Protein AF-A0A7Y5QA09-F1 (afdb_monomer_lite)

Foldseek 3Di:
DLLVQLVVCVVVPHDLQGSNVVSVVVCVVVVVVVVVVCVVVCVVDPHPDPVVVVVVVVVCVVVVVVVSVVSSVCSVVVVSVVVVVVCVVVVVVVVVVCVVCVDD

Sequence (104 aa):
RSGSTIAAGLSRGLDRDAAPRFSFLMLIPAVTAAALMEVPKLTASEVVGAPAMALGFVTALVTGYLAVGATLRVVRRDRLRWFAVYCWLLGAVSLVLMLLLPDA

Secondary structure (DSSP, 8-state):
-HHHHHHHHHHTT--TTHHHHHHHHTHHHHHHHHHHHHGGGGGTS----HHHHHHHHHHHHHHHHHHHHHHHHHHHTT-HHHHHHHHHHHHHHHHHHHHH-TT-

Structure (mmCIF, N/CA/C/O backbone):
data_AF-A0A7Y5QA09-F1
#
_entry.id   AF-A0A7Y5QA09-F1
#
loop_
_atom_site.group_PDB
_atom_site.id
_atom_site.type_symbol
_atom_site.label_atom_id
_atom_site.label_alt_id
_atom_site.label_comp_id
_atom_site.label_asym_id
_atom_site.label_entity_id
_atom_site.label_seq_id
_atom_site.pdbx_PDB_ins_code
_atom_site.Cartn_x
_atom_site.Cartn_y
_atom_site.Cartn_z
_atom_site.occupancy
_atom_site.B_iso_or_equiv
_atom_site.auth_seq_id
_atom_site.auth_comp_id
_atom_site.auth_asym_id
_atom_site.auth_atom_id
_atom_site.pdbx_PDB_model_num
ATOM 1 N N . ARG A 1 1 ? -4.130 -7.878 1.203 1.00 85.44 1 ARG A N 1
ATOM 2 C CA . ARG A 1 1 ? -3.096 -7.854 2.271 1.00 85.44 1 ARG A CA 1
ATOM 3 C C . ARG A 1 1 ? -3.384 -6.806 3.349 1.00 85.44 1 ARG A C 1
ATOM 5 O O . ARG A 1 1 ? -3.741 -7.201 4.442 1.00 85.44 1 ARG A O 1
ATOM 12 N N . SER A 1 2 ? -3.275 -5.498 3.068 1.00 88.31 2 SER A N 1
ATOM 13 C CA . SER A 1 2 ? -3.436 -4.442 4.093 1.00 88.31 2 SER A CA 1
ATOM 14 C C . SER A 1 2 ? -4.787 -4.487 4.816 1.00 88.31 2 SER A C 1
ATOM 16 O O . SER A 1 2 ? -4.836 -4.347 6.030 1.00 88.31 2 SER A O 1
ATOM 18 N N . GLY A 1 3 ? -5.881 -4.732 4.089 1.00 91.25 3 GLY A N 1
ATOM 19 C CA . GLY A 1 3 ? -7.216 -4.831 4.685 1.00 91.25 3 GLY A CA 1
ATOM 20 C C . GLY A 1 3 ? -7.328 -5.922 5.755 1.00 91.25 3 GLY A C 1
ATOM 21 O O . GLY A 1 3 ? -7.866 -5.657 6.826 1.00 91.25 3 GLY A O 1
ATOM 22 N N . SER A 1 4 ? -6.776 -7.117 5.512 1.00 92.56 4 SER A N 1
ATOM 23 C CA . SER A 1 4 ? -6.851 -8.228 6.469 1.00 92.56 4 SER A CA 1
ATOM 24 C C . SER A 1 4 ? -5.970 -7.997 7.696 1.00 92.56 4 SER A C 1
ATOM 26 O O . SER A 1 4 ? -6.418 -8.247 8.809 1.00 92.56 4 SER A O 1
ATOM 28 N N . THR A 1 5 ? -4.760 -7.455 7.530 1.00 94.06 5 THR A N 1
ATOM 29 C CA . THR A 1 5 ? -3.869 -7.122 8.656 1.00 94.06 5 THR A CA 1
ATOM 30 C C . THR A 1 5 ? -4.401 -5.967 9.503 1.00 94.06 5 THR A C 1
ATOM 32 O O . THR A 1 5 ? -4.311 -6.024 10.727 1.00 94.06 5 THR A O 1
ATOM 35 N N . ILE A 1 6 ? -5.001 -4.944 8.884 1.00 95.50 6 ILE A N 1
ATOM 36 C CA . ILE A 1 6 ? -5.641 -3.831 9.605 1.00 95.50 6 ILE A CA 1
ATOM 37 C C . ILE A 1 6 ? -6.876 -4.322 10.362 1.00 95.50 6 ILE A C 1
ATOM 39 O O . ILE A 1 6 ? -7.011 -4.026 11.545 1.00 95.50 6 ILE A O 1
ATOM 43 N N . ALA A 1 7 ? -7.757 -5.087 9.708 1.00 94.75 7 ALA A N 1
ATOM 44 C CA . ALA A 1 7 ? -8.951 -5.637 10.348 1.00 94.75 7 ALA A CA 1
ATOM 45 C C . ALA A 1 7 ? -8.590 -6.566 11.516 1.00 94.75 7 ALA A C 1
ATOM 47 O O . ALA A 1 7 ? -9.158 -6.437 12.599 1.00 94.75 7 ALA A O 1
ATOM 48 N N . ALA A 1 8 ? -7.598 -7.442 11.326 1.00 95.12 8 ALA A N 1
ATOM 49 C CA . ALA A 1 8 ? -7.072 -8.287 12.391 1.00 95.12 8 ALA A CA 1
ATOM 50 C C . ALA A 1 8 ? -6.513 -7.444 13.545 1.00 95.12 8 ALA A C 1
ATOM 52 O O . ALA A 1 8 ? -6.861 -7.694 14.695 1.00 95.12 8 ALA A O 1
ATOM 53 N N . GLY A 1 9 ? -5.720 -6.410 13.250 1.00 95.06 9 GLY A N 1
ATOM 54 C CA . GLY A 1 9 ? -5.176 -5.515 14.268 1.00 95.06 9 GLY A CA 1
ATOM 55 C C . GLY A 1 9 ? -6.265 -4.833 15.100 1.00 95.06 9 GLY A C 1
ATOM 56 O O . GLY A 1 9 ? -6.245 -4.920 16.326 1.00 95.06 9 GLY A O 1
ATOM 57 N N . LEU A 1 10 ? -7.265 -4.238 14.442 1.00 95.12 10 LEU A N 1
ATOM 58 C CA . LEU A 1 10 ? -8.415 -3.622 15.115 1.00 95.12 10 LEU A CA 1
ATOM 59 C C . LEU A 1 10 ? -9.187 -4.644 15.968 1.00 95.12 10 LEU A C 1
ATOM 61 O O . LEU A 1 10 ? -9.546 -4.351 17.103 1.00 95.12 10 LEU A O 1
ATOM 65 N N . SER A 1 11 ? -9.386 -5.869 15.464 1.00 94.88 11 SER A N 1
ATOM 66 C CA . SER A 1 11 ? -10.057 -6.947 16.212 1.00 94.88 11 SER A CA 1
ATOM 67 C C . SER A 1 11 ? -9.277 -7.433 17.441 1.00 94.88 11 SER A C 1
ATOM 69 O O . SER A 1 11 ? -9.846 -8.083 18.313 1.00 94.88 11 SER A O 1
ATOM 71 N N . ARG A 1 12 ? -7.973 -7.136 17.508 1.00 95.69 12 ARG A N 1
ATOM 72 C CA . ARG A 1 12 ? -7.088 -7.440 18.642 1.00 95.69 12 ARG A CA 1
ATOM 73 C C . ARG A 1 12 ? -6.859 -6.234 19.556 1.00 95.69 12 ARG A C 1
ATOM 75 O O . ARG A 1 12 ? -6.022 -6.316 20.446 1.00 95.69 12 ARG A O 1
ATOM 82 N N . GLY A 1 13 ? -7.590 -5.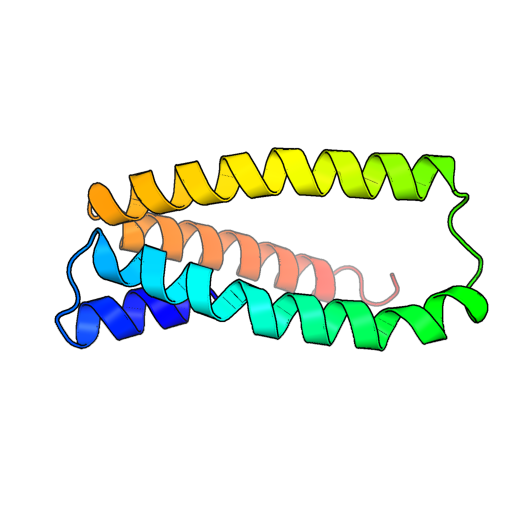137 19.348 1.00 94.56 13 GLY A N 1
ATOM 83 C CA . GLY A 1 13 ? -7.532 -3.950 20.200 1.00 94.56 13 GLY A CA 1
ATOM 84 C C . GLY A 1 13 ? -6.451 -2.934 19.829 1.00 94.56 13 GLY A C 1
ATOM 85 O O . GLY A 1 13 ? -6.193 -2.035 20.619 1.00 94.56 13 GLY A O 1
ATOM 86 N N . LEU A 1 14 ? -5.819 -3.032 18.651 1.00 94.81 14 LEU A N 1
ATOM 87 C CA . LEU A 1 14 ? -4.990 -1.927 18.155 1.00 94.81 14 LEU A CA 1
ATOM 88 C C . LEU A 1 14 ? -5.866 -0.720 17.814 1.00 94.81 14 LEU A C 1
ATOM 90 O O . LEU A 1 14 ? -6.914 -0.860 17.182 1.00 94.81 14 LEU A O 1
ATOM 94 N N . ASP A 1 15 ? -5.375 0.474 18.131 1.00 94.06 15 ASP A N 1
ATOM 95 C CA . ASP A 1 15 ? -6.055 1.713 17.775 1.00 94.06 15 ASP A CA 1
ATOM 96 C C . ASP A 1 15 ? -6.047 1.978 16.265 1.00 94.06 15 ASP A C 1
ATOM 98 O O . ASP A 1 15 ? -5.197 1.505 15.501 1.00 94.06 15 ASP A O 1
ATOM 102 N N . ARG A 1 16 ? -6.981 2.829 15.832 1.00 91.25 16 ARG A N 1
ATOM 103 C CA . ARG A 1 16 ? -7.213 3.186 14.420 1.00 91.25 16 ARG A CA 1
ATOM 104 C C . ARG A 1 16 ? -6.041 3.913 13.757 1.00 91.25 16 ARG A C 1
ATOM 106 O O . ARG A 1 16 ? -5.976 3.954 12.530 1.00 91.25 16 ARG A O 1
ATOM 113 N N . ASP A 1 17 ? -5.109 4.438 14.546 1.00 92.12 17 ASP A N 1
ATOM 114 C CA . ASP A 1 17 ? -3.834 4.975 14.066 1.00 92.12 17 ASP A CA 1
ATOM 115 C C . ASP A 1 17 ? -2.712 3.929 14.044 1.00 92.12 17 ASP A C 1
ATOM 117 O O . ASP A 1 17 ? -1.867 3.953 13.145 1.00 92.12 17 ASP A O 1
ATOM 121 N N . ALA A 1 18 ? -2.704 2.996 14.998 1.00 94.12 18 ALA A N 1
ATOM 122 C CA . ALA A 1 18 ? -1.658 1.989 15.139 1.00 94.12 18 ALA A CA 1
ATOM 123 C C . ALA A 1 18 ? -1.814 0.844 14.127 1.00 94.12 18 ALA A C 1
ATOM 125 O O . ALA A 1 18 ? -0.838 0.460 13.477 1.00 94.12 18 ALA A O 1
ATOM 126 N N . ALA A 1 19 ? -3.036 0.337 13.929 1.00 95.31 19 ALA A N 1
ATOM 127 C CA . ALA A 1 19 ? -3.294 -0.807 13.052 1.00 95.31 19 ALA A CA 1
ATOM 128 C C . ALA A 1 19 ? -2.837 -0.583 11.588 1.00 95.31 19 ALA A C 1
ATOM 130 O O . ALA A 1 19 ? -2.136 -1.445 11.044 1.00 95.31 19 ALA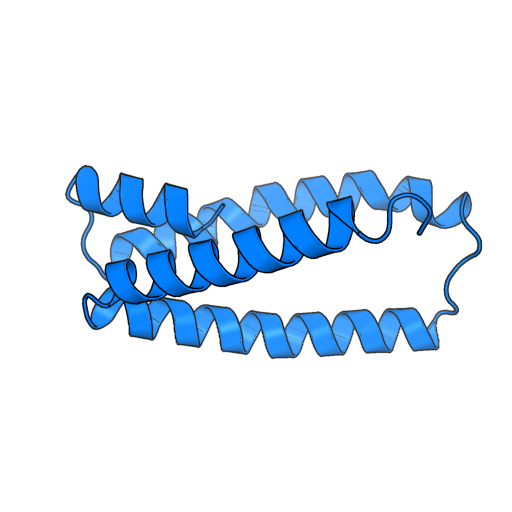 A O 1
ATOM 131 N N . PRO A 1 20 ? -3.129 0.563 10.933 1.00 93.56 20 PRO A N 1
ATOM 132 C CA . PRO A 1 20 ? -2.615 0.847 9.591 1.00 93.56 20 PRO A CA 1
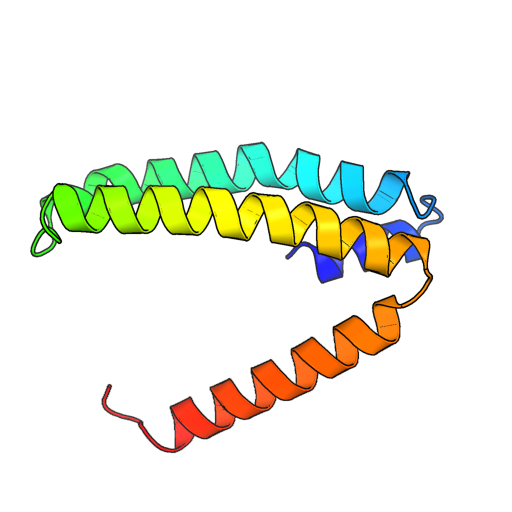ATOM 133 C C . PRO A 1 20 ? -1.096 0.973 9.539 1.00 93.56 20 PRO A C 1
ATOM 135 O O . PRO A 1 20 ? -0.473 0.420 8.634 1.00 93.56 20 PRO A O 1
ATOM 138 N N . ARG A 1 21 ? -0.492 1.669 10.512 1.00 92.94 21 ARG A N 1
ATOM 139 C CA . ARG A 1 21 ? 0.963 1.865 10.575 1.00 92.94 21 ARG A CA 1
ATOM 140 C C . ARG A 1 21 ? 1.689 0.532 10.679 1.00 92.94 21 ARG A C 1
ATOM 142 O O . ARG A 1 21 ? 2.593 0.284 9.891 1.00 92.94 21 ARG A O 1
ATOM 149 N N . PHE A 1 22 ? 1.233 -0.345 11.571 1.00 93.69 22 PHE A N 1
ATOM 150 C CA . PHE A 1 22 ? 1.768 -1.697 11.714 1.00 93.69 22 PHE A CA 1
ATOM 151 C C . PHE A 1 22 ? 1.676 -2.492 10.402 1.00 93.69 22 PHE A C 1
ATOM 153 O O . PHE A 1 22 ? 2.662 -3.056 9.928 1.00 93.69 22 PHE A O 1
ATOM 160 N N . SER A 1 23 ? 0.507 -2.466 9.754 1.00 94.50 23 SER A N 1
ATOM 161 C CA . SER A 1 23 ? 0.287 -3.137 8.469 1.00 94.50 23 SER A CA 1
ATOM 162 C C . SER A 1 23 ? 1.216 -2.631 7.352 1.00 94.50 23 SER A C 1
ATOM 164 O O . SER A 1 23 ? 1.691 -3.428 6.534 1.00 94.50 23 SER A O 1
ATOM 166 N N . PHE A 1 24 ? 1.462 -1.319 7.280 1.00 93.06 24 PHE A N 1
ATOM 167 C CA . PHE A 1 24 ? 2.375 -0.731 6.296 1.00 93.06 24 PHE A CA 1
ATOM 168 C C . PHE A 1 24 ? 3.842 -0.993 6.635 1.00 93.06 24 PHE A C 1
ATOM 170 O O . PHE A 1 24 ? 4.606 -1.295 5.726 1.00 93.06 24 PHE A O 1
ATOM 177 N N . LEU A 1 25 ? 4.230 -0.988 7.912 1.00 93.56 25 LEU A N 1
ATOM 178 C CA . LEU A 1 25 ? 5.595 -1.324 8.319 1.00 93.56 25 LEU A CA 1
ATOM 179 C C . LEU A 1 25 ? 5.951 -2.763 7.916 1.00 93.56 25 LEU A C 1
ATOM 181 O O . LEU A 1 25 ? 6.991 -2.998 7.310 1.00 93.56 25 LEU A O 1
ATOM 185 N N . MET A 1 26 ? 5.031 -3.710 8.137 1.00 93.62 26 MET A N 1
ATOM 186 C CA . MET A 1 26 ? 5.189 -5.094 7.670 1.00 93.62 26 MET A CA 1
ATOM 187 C C . MET A 1 26 ? 5.155 -5.240 6.138 1.00 93.62 26 MET A C 1
ATOM 189 O O . MET A 1 26 ? 5.566 -6.275 5.623 1.00 93.62 26 MET A O 1
ATOM 193 N N . LEU A 1 27 ? 4.627 -4.260 5.384 1.00 92.81 27 LEU A N 1
ATOM 194 C CA . LEU A 1 27 ? 4.652 -4.288 3.907 1.00 92.81 27 LEU A CA 1
ATOM 195 C C . LEU A 1 27 ? 6.079 -4.239 3.381 1.00 92.81 27 LEU A C 1
ATOM 197 O O . LEU A 1 27 ? 6.378 -4.936 2.420 1.00 92.81 27 LEU A O 1
ATOM 201 N N . ILE A 1 28 ? 6.912 -3.395 3.992 1.00 93.25 28 ILE A N 1
ATOM 202 C CA . ILE A 1 28 ? 8.231 -3.027 3.481 1.00 93.25 28 ILE A CA 1
ATOM 203 C C . ILE A 1 28 ? 9.098 -4.273 3.255 1.00 93.25 28 ILE A C 1
ATOM 205 O O . ILE A 1 28 ? 9.453 -4.516 2.106 1.00 93.25 28 ILE A O 1
ATOM 209 N N . PRO A 1 29 ? 9.380 -5.127 4.261 1.00 93.81 29 PRO A N 1
ATOM 210 C CA . PRO A 1 29 ? 10.223 -6.300 4.035 1.00 93.81 29 PRO A CA 1
ATOM 211 C C . PRO A 1 29 ? 9.586 -7.302 3.064 1.00 93.81 29 PRO A C 1
ATOM 213 O O . PRO A 1 29 ? 10.286 -7.873 2.235 1.00 93.81 29 PRO A O 1
ATOM 216 N N . ALA A 1 30 ? 8.263 -7.485 3.116 1.00 92.81 30 ALA A N 1
ATOM 217 C CA . ALA A 1 30 ? 7.564 -8.448 2.267 1.00 92.81 30 ALA A CA 1
ATOM 218 C C . ALA A 1 30 ? 7.591 -8.057 0.779 1.00 92.81 30 ALA A C 1
ATOM 220 O O . ALA A 1 30 ? 7.870 -8.896 -0.073 1.00 92.81 30 ALA A O 1
ATOM 221 N N . VAL A 1 31 ? 7.313 -6.788 0.462 1.00 92.81 31 VAL A N 1
ATOM 222 C CA . VAL A 1 31 ? 7.319 -6.291 -0.923 1.00 92.81 31 VAL A CA 1
ATOM 223 C C . VAL A 1 31 ? 8.739 -6.164 -1.447 1.00 92.81 31 VAL A C 1
ATOM 225 O O . VAL A 1 31 ? 8.974 -6.533 -2.590 1.00 92.81 31 VAL A O 1
ATOM 228 N N . THR A 1 32 ? 9.690 -5.707 -0.628 1.00 94.31 32 THR A N 1
ATOM 229 C CA . THR A 1 32 ? 11.097 -5.641 -1.044 1.00 94.31 32 THR A CA 1
ATOM 230 C C . THR A 1 32 ? 11.642 -7.031 -1.364 1.00 94.31 32 THR A C 1
ATOM 232 O O . THR A 1 32 ? 12.278 -7.203 -2.400 1.00 94.31 32 THR A O 1
ATOM 235 N N . ALA A 1 33 ? 11.347 -8.037 -0.534 1.00 94.69 33 ALA A N 1
ATOM 236 C CA . ALA A 1 33 ? 11.741 -9.418 -0.808 1.00 94.69 33 ALA A CA 1
ATOM 237 C C . ALA A 1 33 ? 11.088 -9.956 -2.091 1.00 94.69 33 ALA A C 1
ATOM 239 O O . ALA A 1 33 ? 11.783 -10.507 -2.942 1.00 94.69 33 ALA A O 1
ATOM 240 N N . ALA A 1 34 ? 9.778 -9.746 -2.267 1.00 93.06 34 ALA A N 1
ATOM 241 C CA . ALA A 1 34 ? 9.068 -10.164 -3.475 1.00 93.06 34 ALA A CA 1
ATOM 242 C C . ALA A 1 34 ? 9.633 -9.491 -4.738 1.00 93.06 34 ALA A C 1
ATOM 244 O O . ALA A 1 34 ? 9.897 -10.170 -5.722 1.00 93.06 34 ALA A O 1
ATOM 245 N N . ALA A 1 35 ? 9.890 -8.181 -4.696 1.00 91.75 35 ALA A N 1
ATOM 246 C CA . ALA A 1 35 ? 10.477 -7.445 -5.813 1.00 91.75 35 ALA A CA 1
ATOM 247 C C . ALA A 1 35 ? 11.879 -7.963 -6.162 1.00 91.75 35 ALA A C 1
ATOM 249 O O . ALA A 1 35 ? 12.193 -8.135 -7.337 1.00 91.75 35 ALA A O 1
ATOM 250 N N . LEU A 1 36 ? 12.704 -8.270 -5.155 1.00 93.00 36 LEU A N 1
ATOM 251 C CA . LEU A 1 36 ? 14.045 -8.810 -5.371 1.00 93.00 36 LEU A CA 1
ATOM 252 C C . LEU A 1 36 ? 14.012 -10.197 -6.033 1.00 93.00 36 LEU A C 1
ATOM 254 O O . LEU A 1 36 ? 14.867 -10.493 -6.863 1.00 93.00 36 LEU A O 1
ATOM 258 N N . MET A 1 37 ? 13.007 -11.022 -5.721 1.00 93.12 37 MET A N 1
ATOM 259 C CA . MET A 1 37 ? 12.801 -12.323 -6.375 1.00 93.12 37 MET A CA 1
ATOM 260 C C . MET A 1 37 ? 12.366 -12.211 -7.842 1.00 93.12 37 MET A C 1
ATOM 262 O O . MET A 1 37 ? 12.566 -13.154 -8.606 1.00 93.12 37 MET A O 1
ATOM 266 N N . GLU A 1 38 ? 11.787 -11.081 -8.250 1.00 88.44 38 GLU A N 1
ATOM 267 C CA . GLU A 1 38 ? 11.397 -10.833 -9.642 1.00 88.44 38 GLU A CA 1
ATOM 268 C C . GLU A 1 38 ? 12.569 -10.320 -10.499 1.00 88.44 38 GLU A C 1
ATOM 270 O O . GLU A 1 38 ? 12.557 -10.512 -11.713 1.00 88.44 38 GLU A O 1
ATOM 275 N N . VAL A 1 39 ? 13.622 -9.742 -9.896 1.00 85.81 39 VAL A N 1
ATOM 276 C CA . VAL A 1 39 ? 14.783 -9.189 -10.629 1.00 85.81 39 VAL A CA 1
ATOM 277 C C . VAL A 1 39 ? 15.429 -10.189 -11.602 1.00 85.81 39 VAL A C 1
ATOM 279 O O . VAL A 1 39 ? 15.645 -9.816 -12.755 1.00 85.81 39 VAL A O 1
ATOM 282 N N . PRO A 1 40 ? 15.700 -11.457 -11.229 1.00 84.88 40 PRO A N 1
ATOM 283 C CA . PRO A 1 40 ? 16.300 -12.430 -12.146 1.00 84.88 40 PRO A CA 1
ATOM 284 C C . PRO A 1 40 ? 15.413 -12.793 -13.344 1.00 84.88 40 PRO A C 1
ATOM 286 O O . PRO A 1 40 ? 15.920 -13.291 -14.342 1.00 84.88 40 PRO A O 1
ATOM 289 N N . LYS A 1 41 ? 14.097 -12.562 -13.260 1.00 82.38 41 LYS A N 1
ATOM 290 C CA . LYS A 1 41 ? 13.148 -12.857 -14.343 1.00 82.38 41 LYS A CA 1
ATOM 291 C C . LYS A 1 41 ? 13.065 -11.730 -15.372 1.00 82.38 41 LYS A C 1
ATOM 293 O O . LYS A 1 41 ? 12.555 -11.945 -16.468 1.00 82.38 41 LYS A O 1
ATOM 298 N N . LEU A 1 42 ? 13.599 -10.547 -15.053 1.00 76.94 42 LEU A N 1
ATOM 299 C CA . LEU A 1 42 ? 13.598 -9.387 -15.948 1.00 76.94 42 LEU A CA 1
ATOM 300 C C . LEU A 1 42 ? 14.401 -9.627 -17.234 1.00 76.94 42 LEU A C 1
ATOM 302 O O . LEU A 1 42 ? 14.136 -8.976 -18.235 1.00 76.94 42 LEU A O 1
ATOM 306 N N . THR A 1 43 ? 15.363 -10.553 -17.225 1.00 70.44 43 THR A N 1
ATOM 307 C CA . THR A 1 43 ? 16.184 -10.903 -18.396 1.00 70.44 43 THR A CA 1
ATOM 308 C C . THR A 1 43 ? 15.556 -11.976 -19.289 1.00 70.44 43 THR A C 1
ATOM 310 O O . THR A 1 43 ? 16.030 -12.173 -20.404 1.00 70.44 43 THR A O 1
ATOM 313 N N . ALA A 1 44 ? 14.520 -12.677 -18.813 1.00 62.72 44 ALA A N 1
ATOM 314 C CA . ALA A 1 44 ? 13.913 -13.823 -19.497 1.00 62.72 44 ALA A CA 1
ATOM 315 C C . ALA A 1 44 ? 12.654 -13.473 -20.314 1.00 62.72 44 ALA A C 1
ATOM 317 O O . ALA A 1 44 ? 12.198 -14.298 -21.101 1.00 62.72 44 ALA A O 1
ATOM 318 N N . SER A 1 45 ? 12.089 -12.278 -20.126 1.00 60.75 45 SER A N 1
ATOM 319 C CA . SER A 1 45 ? 10.870 -11.819 -20.806 1.00 60.75 45 SER A CA 1
ATOM 320 C C . SER A 1 45 ? 11.197 -10.782 -21.883 1.00 60.75 45 SER A C 1
ATOM 322 O O . SER A 1 45 ? 12.206 -10.086 -21.767 1.00 60.75 45 SER A O 1
ATOM 324 N N . GLU A 1 46 ? 10.334 -10.627 -22.896 1.00 60.81 46 GLU A N 1
ATOM 325 C CA . GLU A 1 46 ? 10.369 -9.461 -23.791 1.00 60.81 46 GLU A CA 1
ATOM 326 C C . GLU A 1 46 ? 10.294 -8.195 -22.933 1.00 60.81 46 GLU A C 1
ATOM 328 O O . GLU A 1 46 ? 9.268 -7.871 -22.329 1.00 60.81 46 GLU A O 1
ATOM 333 N N . VAL A 1 47 ? 11.434 -7.524 -22.786 1.00 63.75 47 VAL A N 1
ATOM 334 C CA . VAL A 1 47 ? 11.575 -6.425 -21.840 1.00 63.75 47 VAL A CA 1
ATOM 335 C C . VAL A 1 47 ? 10.736 -5.263 -22.352 1.00 63.75 47 VAL A C 1
ATOM 337 O O . VAL A 1 47 ? 11.082 -4.622 -23.344 1.00 63.75 47 VAL A O 1
ATOM 340 N N . VAL A 1 48 ? 9.640 -4.968 -21.648 1.00 71.19 48 VAL A N 1
ATOM 341 C CA . VAL A 1 48 ? 8.947 -3.680 -21.740 1.00 71.19 48 VAL A CA 1
ATOM 342 C C . VAL A 1 48 ? 10.022 -2.600 -21.647 1.00 71.19 48 VAL A C 1
ATOM 344 O O . VAL A 1 48 ? 10.716 -2.511 -20.634 1.00 71.19 48 VAL A O 1
ATOM 347 N N . GLY A 1 49 ? 10.220 -1.838 -22.727 1.00 83.44 49 GLY A N 1
ATOM 348 C CA . GLY A 1 49 ? 11.375 -0.950 -22.855 1.00 83.44 49 GLY A CA 1
ATOM 349 C C . GLY A 1 49 ? 11.559 -0.043 -21.632 1.00 83.44 49 GLY A C 1
ATOM 350 O O . GLY A 1 49 ? 10.582 0.403 -21.026 1.00 83.44 49 GLY A O 1
ATOM 351 N N . ALA A 1 50 ? 12.816 0.273 -21.300 1.00 84.25 50 ALA A N 1
ATOM 352 C CA . ALA A 1 50 ? 13.191 1.126 -20.166 1.00 84.25 50 ALA A CA 1
ATOM 353 C C . ALA A 1 50 ? 12.279 2.358 -19.925 1.00 84.25 50 ALA A C 1
ATOM 355 O O . ALA A 1 50 ? 11.910 2.585 -18.770 1.00 84.25 50 ALA A O 1
ATOM 356 N N . PRO A 1 51 ? 11.846 3.133 -20.948 1.00 88.94 51 PRO A N 1
ATOM 357 C CA . PRO A 1 51 ? 10.936 4.262 -20.725 1.00 88.94 51 PRO A CA 1
ATOM 358 C C . PRO A 1 51 ? 9.550 3.856 -20.200 1.00 88.94 51 PRO A C 1
ATOM 360 O O . PRO A 1 51 ? 9.012 4.522 -19.317 1.00 88.94 51 PRO A O 1
ATOM 363 N N . ALA A 1 52 ? 8.971 2.760 -20.695 1.00 90.44 52 ALA A N 1
ATOM 364 C CA . ALA A 1 52 ? 7.666 2.284 -20.242 1.00 90.44 52 ALA A CA 1
ATOM 365 C C . ALA A 1 52 ? 7.736 1.728 -18.809 1.00 90.44 52 ALA A C 1
ATOM 367 O O . ALA A 1 52 ? 6.852 2.006 -17.998 1.00 90.44 52 ALA A O 1
ATOM 368 N N . MET A 1 53 ? 8.829 1.039 -18.460 1.00 88.38 53 MET A N 1
ATOM 369 C CA . MET A 1 53 ? 9.102 0.618 -17.080 1.00 88.38 53 MET A CA 1
ATOM 370 C C . MET A 1 53 ? 9.246 1.809 -16.126 1.00 88.38 53 MET A C 1
ATOM 372 O O . MET A 1 53 ? 8.650 1.810 -15.049 1.00 88.38 53 MET A O 1
ATOM 376 N N . ALA A 1 54 ? 9.973 2.856 -16.528 1.00 90.88 54 ALA A N 1
ATOM 377 C CA . ALA A 1 54 ? 10.117 4.066 -15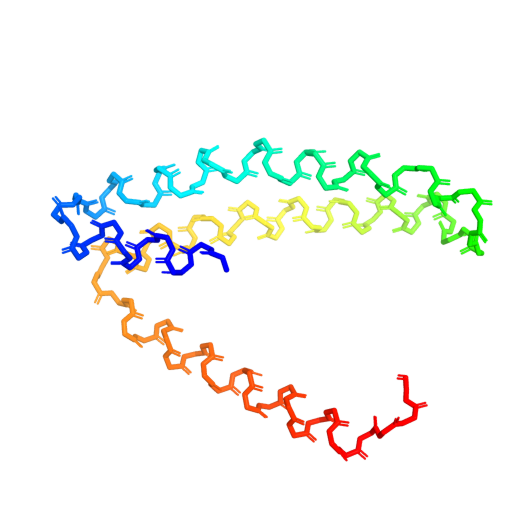.722 1.00 90.88 54 ALA A CA 1
ATOM 378 C C . ALA A 1 54 ? 8.767 4.770 -15.491 1.00 90.88 54 ALA A C 1
ATOM 380 O O . ALA A 1 54 ? 8.462 5.170 -14.367 1.00 90.88 54 ALA A O 1
ATOM 381 N N . LEU A 1 55 ? 7.923 4.865 -16.524 1.00 95.38 55 LEU A N 1
ATOM 382 C CA . LEU A 1 55 ? 6.570 5.415 -16.399 1.00 95.38 55 LEU A CA 1
ATOM 383 C C . LEU A 1 55 ? 5.689 4.568 -15.472 1.00 95.38 55 LEU A C 1
ATOM 385 O O . LEU A 1 55 ? 5.021 5.115 -14.592 1.00 95.38 55 LEU A O 1
ATOM 389 N N . GLY A 1 56 ? 5.716 3.241 -15.613 1.00 94.38 56 GLY A N 1
ATOM 390 C CA . GLY A 1 56 ? 5.013 2.319 -14.716 1.00 94.38 56 GLY A CA 1
ATOM 391 C C . GLY A 1 56 ? 5.461 2.476 -13.260 1.00 94.38 56 GLY A C 1
ATOM 392 O O . GLY A 1 56 ? 4.635 2.574 -12.355 1.00 94.38 56 GLY A O 1
ATOM 393 N N . PHE A 1 57 ? 6.768 2.604 -13.032 1.00 93.25 57 PHE A N 1
ATOM 394 C CA . PHE A 1 57 ? 7.329 2.831 -11.704 1.00 93.25 57 PHE A CA 1
ATOM 395 C C . PHE A 1 57 ? 6.859 4.158 -11.093 1.00 93.25 57 PHE A C 1
ATOM 397 O O . PHE A 1 57 ? 6.367 4.177 -9.964 1.00 93.25 57 PHE A O 1
ATOM 404 N N . VAL A 1 58 ? 6.956 5.267 -11.835 1.00 97.56 58 VAL A N 1
ATOM 405 C CA . VAL A 1 58 ? 6.547 6.594 -11.342 1.00 97.56 58 VAL A CA 1
ATOM 406 C C . VAL A 1 58 ? 5.041 6.645 -11.082 1.00 97.56 58 VAL A C 1
ATOM 408 O O . VAL A 1 58 ? 4.609 7.144 -10.041 1.00 97.56 58 VAL A O 1
ATOM 411 N N . THR A 1 59 ? 4.227 6.094 -11.984 1.00 97.69 59 THR A N 1
ATOM 412 C CA . THR A 1 59 ? 2.768 6.042 -11.799 1.00 97.69 59 THR A CA 1
ATOM 413 C C . THR A 1 59 ? 2.384 5.193 -10.587 1.00 97.69 59 THR A C 1
ATOM 415 O O . THR A 1 59 ? 1.569 5.639 -9.773 1.00 97.69 59 THR A O 1
ATOM 418 N N . ALA A 1 60 ? 3.008 4.027 -10.393 1.00 96.12 60 ALA A N 1
ATOM 419 C CA . ALA A 1 60 ? 2.802 3.184 -9.214 1.00 96.12 60 ALA A CA 1
ATOM 420 C C . ALA A 1 60 ? 3.249 3.874 -7.912 1.00 96.12 60 ALA A C 1
ATOM 422 O O . ALA A 1 60 ? 2.546 3.794 -6.904 1.00 96.12 60 ALA A O 1
ATOM 423 N N . LEU A 1 61 ? 4.372 4.602 -7.930 1.00 96.12 61 LEU A N 1
ATOM 424 C CA . LEU A 1 61 ? 4.871 5.366 -6.783 1.00 96.12 61 LEU A CA 1
ATOM 425 C C . LEU A 1 61 ? 3.863 6.440 -6.347 1.00 96.12 61 LEU A C 1
ATOM 427 O O . LEU A 1 61 ? 3.489 6.512 -5.173 1.00 96.12 61 LEU A O 1
ATOM 431 N N . VAL A 1 62 ? 3.397 7.257 -7.296 1.00 98.00 62 VAL A N 1
ATOM 432 C CA . VAL A 1 62 ? 2.469 8.366 -7.027 1.00 98.00 62 VAL A CA 1
ATOM 433 C C . VAL A 1 62 ? 1.115 7.837 -6.562 1.00 98.00 62 VAL A C 1
ATOM 435 O O . VAL A 1 62 ? 0.604 8.251 -5.518 1.00 98.00 62 VAL A O 1
ATOM 438 N N . THR A 1 63 ? 0.535 6.890 -7.301 1.00 97.69 63 THR A N 1
ATOM 439 C CA . THR A 1 63 ? -0.772 6.310 -6.953 1.00 97.69 63 THR A CA 1
ATOM 440 C C . THR A 1 63 ? -0.714 5.537 -5.638 1.00 97.69 63 THR A C 1
ATOM 442 O O . THR A 1 63 ? -1.615 5.681 -4.809 1.00 97.69 63 THR A O 1
ATOM 445 N N . GLY A 1 64 ? 0.368 4.796 -5.386 1.00 94.81 64 GLY A N 1
ATOM 446 C CA . GLY A 1 64 ? 0.608 4.088 -4.132 1.00 94.81 64 GLY A CA 1
ATOM 447 C C . GLY A 1 64 ? 0.677 5.031 -2.932 1.00 94.81 64 GLY A C 1
ATOM 448 O O . GLY A 1 64 ? -0.000 4.796 -1.928 1.00 94.81 64 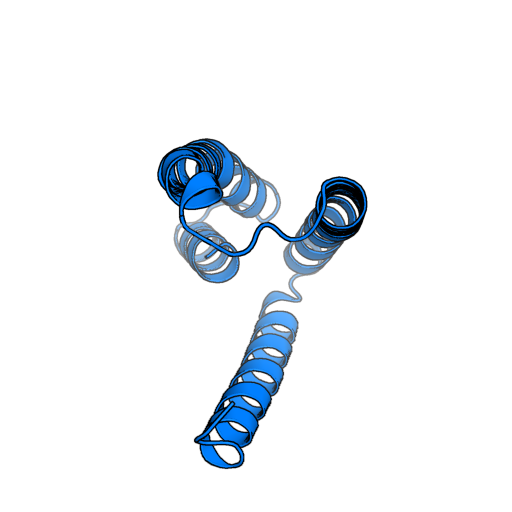GLY A O 1
ATOM 449 N N . TYR A 1 65 ? 1.416 6.139 -3.044 1.00 94.88 65 TYR A N 1
ATOM 450 C CA . TYR A 1 65 ? 1.493 7.154 -1.989 1.00 94.88 65 TYR A CA 1
ATOM 451 C C . TYR A 1 65 ? 0.114 7.755 -1.665 1.00 94.88 65 TYR A C 1
ATOM 453 O O . TYR A 1 65 ? -0.297 7.821 -0.500 1.00 94.88 65 TYR A O 1
ATOM 461 N N . LEU A 1 66 ? -0.650 8.122 -2.699 1.00 96.62 66 LEU A N 1
ATOM 462 C CA . LEU A 1 66 ? -2.009 8.644 -2.537 1.00 96.62 66 LEU A CA 1
ATOM 463 C C . LEU A 1 66 ? -2.951 7.608 -1.904 1.00 96.62 66 LEU A C 1
ATOM 465 O O . LEU A 1 66 ? -3.741 7.949 -1.014 1.00 96.62 66 LEU A O 1
ATOM 469 N N . ALA A 1 67 ? -2.843 6.340 -2.308 1.00 93.44 67 ALA A N 1
ATOM 470 C CA . ALA A 1 67 ? -3.650 5.241 -1.788 1.00 93.44 67 ALA A CA 1
ATOM 471 C C . ALA A 1 67 ? -3.385 4.968 -0.298 1.00 93.44 67 ALA A C 1
ATOM 473 O O . ALA A 1 67 ? -4.332 4.725 0.460 1.00 93.44 67 ALA A O 1
ATOM 474 N N . VAL A 1 68 ? -2.130 5.068 0.158 1.00 92.88 68 VAL A N 1
ATOM 475 C CA . VAL A 1 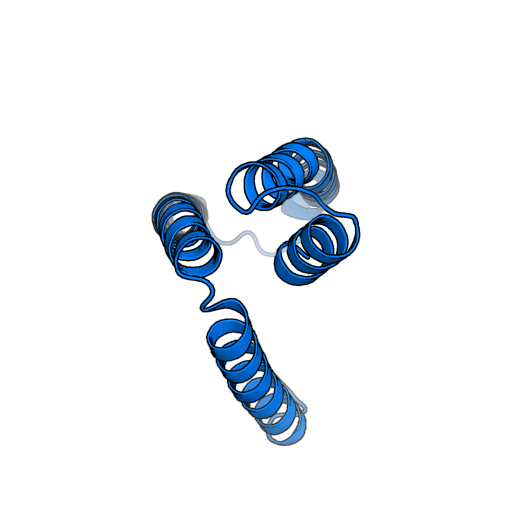68 ? -1.788 4.975 1.590 1.00 92.88 68 VAL A CA 1
ATOM 476 C C . VAL A 1 68 ? -2.512 6.068 2.377 1.00 92.88 68 VAL A C 1
ATOM 478 O O . VAL A 1 68 ? -3.204 5.773 3.356 1.00 92.88 68 VAL A O 1
ATOM 481 N N . GLY A 1 69 ? -2.441 7.319 1.912 1.00 92.56 69 GLY A N 1
ATOM 482 C CA . GLY A 1 69 ? -3.135 8.443 2.546 1.00 92.56 69 GLY A CA 1
ATOM 483 C C . GLY A 1 69 ? -4.662 8.289 2.554 1.00 92.56 69 GLY A C 1
ATOM 484 O O . GLY A 1 69 ? -5.317 8.625 3.545 1.00 92.56 69 GLY A O 1
ATOM 485 N N . ALA A 1 70 ? -5.245 7.761 1.475 1.00 93.00 70 ALA A N 1
ATOM 486 C CA . ALA A 1 70 ? -6.675 7.462 1.404 1.00 93.00 70 ALA A CA 1
ATOM 487 C C . ALA A 1 70 ? -7.076 6.367 2.405 1.00 93.00 70 ALA A C 1
ATOM 489 O O . ALA A 1 70 ? -8.046 6.533 3.146 1.00 93.00 70 ALA A O 1
ATOM 490 N N . THR A 1 71 ? -6.286 5.296 2.498 1.00 92.56 71 THR A N 1
ATOM 491 C CA . THR A 1 71 ? -6.524 4.185 3.431 1.00 92.56 71 THR A CA 1
ATOM 492 C C . THR A 1 71 ? -6.489 4.663 4.882 1.00 92.56 71 THR A C 1
ATOM 494 O O . THR A 1 71 ? -7.391 4.347 5.658 1.00 92.56 71 THR A O 1
ATOM 497 N N . LEU A 1 72 ? -5.504 5.494 5.248 1.00 93.12 72 LEU A N 1
ATOM 498 C CA . LEU A 1 72 ? -5.429 6.091 6.587 1.00 93.12 72 LEU A CA 1
ATOM 499 C C . LEU A 1 72 ? -6.684 6.910 6.917 1.00 93.12 72 LEU A C 1
ATOM 501 O O . LEU A 1 72 ? -7.245 6.772 8.003 1.00 93.12 72 LEU A O 1
ATOM 505 N N . ARG A 1 73 ? -7.175 7.722 5.970 1.00 93.06 73 ARG A N 1
ATOM 506 C CA . ARG A 1 73 ? -8.416 8.499 6.140 1.00 93.06 73 ARG A CA 1
ATOM 507 C C . ARG A 1 73 ? -9.645 7.608 6.329 1.00 93.06 73 ARG A C 1
ATOM 509 O O . ARG A 1 73 ? -10.487 7.915 7.171 1.00 93.06 73 ARG A O 1
ATOM 516 N N . VAL A 1 74 ? -9.747 6.514 5.577 1.00 93.31 74 VAL A N 1
ATOM 517 C CA . VAL A 1 74 ? -10.853 5.546 5.678 1.00 93.31 74 VAL A CA 1
ATOM 518 C C . VAL A 1 74 ? -10.884 4.880 7.053 1.00 93.31 74 VAL A C 1
ATOM 520 O O . VAL A 1 74 ? -11.944 4.836 7.681 1.00 93.31 74 VAL A O 1
ATOM 523 N N . VAL A 1 75 ? -9.736 4.399 7.541 1.00 93.25 75 VAL A N 1
ATOM 524 C CA . VAL A 1 75 ? -9.650 3.700 8.835 1.00 93.25 75 VAL A CA 1
ATOM 525 C C . VAL A 1 75 ? -9.948 4.649 9.996 1.00 93.25 75 VAL A C 1
ATOM 527 O O . VAL A 1 75 ? -10.727 4.305 10.889 1.00 93.25 75 VAL A O 1
ATOM 530 N N . ARG A 1 76 ? -9.401 5.871 9.950 1.00 91.94 76 ARG A N 1
ATOM 531 C CA . ARG A 1 76 ? -9.646 6.912 10.962 1.00 91.94 76 ARG A CA 1
ATOM 532 C C . ARG A 1 76 ? -11.113 7.327 11.057 1.00 91.94 76 ARG A C 1
ATOM 534 O O . ARG A 1 76 ? -11.583 7.619 12.147 1.00 91.94 76 ARG A O 1
ATOM 541 N N . ARG A 1 77 ? -11.847 7.331 9.939 1.00 92.62 77 ARG A N 1
ATOM 542 C CA . ARG A 1 77 ? -13.283 7.674 9.899 1.00 92.62 77 ARG A CA 1
ATOM 543 C C . ARG A 1 77 ? -14.225 6.490 10.138 1.00 92.62 77 ARG A C 1
ATOM 545 O O . ARG A 1 77 ? -15.415 6.605 9.858 1.00 92.62 77 ARG A O 1
ATOM 552 N N . ASP A 1 78 ? -13.699 5.352 10.586 1.00 88.19 78 ASP A N 1
ATOM 553 C CA . ASP A 1 78 ? -14.461 4.114 10.787 1.00 88.19 78 ASP A CA 1
ATOM 554 C C . ASP A 1 78 ? -15.259 3.666 9.547 1.00 88.19 78 ASP A C 1
ATOM 556 O O . ASP A 1 78 ? -16.340 3.085 9.616 1.00 88.19 78 ASP A O 1
ATOM 560 N N . ARG A 1 79 ? -14.724 3.951 8.354 1.00 91.56 79 ARG A N 1
ATOM 561 C CA . ARG A 1 79 ? -15.366 3.614 7.075 1.00 91.56 79 ARG A CA 1
ATOM 562 C C . ARG A 1 79 ? -14.859 2.290 6.500 1.00 91.56 79 ARG A C 1
ATOM 564 O O . ARG A 1 79 ? -15.003 2.049 5.305 1.00 91.56 79 ARG A O 1
ATOM 571 N N . LEU A 1 80 ? -14.285 1.411 7.327 1.00 90.44 80 LEU A N 1
ATOM 572 C CA . LEU A 1 80 ? -13.708 0.146 6.857 1.00 90.44 80 LEU A CA 1
ATOM 573 C C . LEU A 1 80 ? -14.766 -0.770 6.218 1.00 90.44 80 LEU A C 1
ATOM 575 O O . LEU A 1 80 ? -14.476 -1.449 5.240 1.00 90.44 80 LEU A O 1
ATOM 579 N N . ARG A 1 81 ? -16.014 -0.724 6.707 1.00 92.31 81 ARG A N 1
ATOM 580 C CA . ARG A 1 81 ? -17.148 -1.453 6.108 1.00 92.31 81 ARG A CA 1
ATOM 581 C C . ARG A 1 81 ? -17.424 -1.010 4.668 1.00 92.31 81 ARG A C 1
ATOM 583 O O . ARG A 1 81 ? -17.612 -1.852 3.802 1.00 92.31 81 ARG A O 1
ATOM 590 N N . TRP A 1 82 ? -17.381 0.295 4.395 1.00 92.00 82 TRP A N 1
ATOM 591 C CA . TRP A 1 82 ? -17.550 0.827 3.038 1.00 92.00 82 TRP A CA 1
ATOM 592 C C . TRP A 1 82 ? -16.401 0.423 2.119 1.00 92.00 82 TRP A C 1
ATOM 594 O O . TRP A 1 82 ? -16.626 0.079 0.963 1.00 92.00 82 TRP A O 1
ATOM 604 N N . PHE A 1 83 ? -15.178 0.397 2.648 1.00 91.94 83 PHE A N 1
ATOM 605 C CA . PHE A 1 83 ? -14.029 -0.122 1.913 1.00 91.94 83 PHE A CA 1
ATOM 606 C C . PHE A 1 83 ? -14.178 -1.614 1.587 1.00 91.94 83 PHE A C 1
ATOM 608 O O . PHE A 1 83 ? -13.867 -2.025 0.474 1.00 91.94 83 PHE A O 1
ATOM 615 N N . ALA A 1 84 ? -14.716 -2.416 2.512 1.00 93.56 84 ALA A N 1
ATOM 616 C CA . ALA A 1 84 ? -14.996 -3.827 2.262 1.00 93.56 84 ALA A CA 1
ATOM 617 C C . ALA A 1 84 ? -16.031 -4.024 1.142 1.00 93.56 84 ALA A C 1
ATOM 619 O O . ALA A 1 84 ? -15.807 -4.852 0.263 1.00 93.56 84 ALA A O 1
ATOM 620 N N . VAL A 1 85 ? -17.109 -3.227 1.128 1.00 95.44 85 VAL A N 1
ATOM 621 C CA . VAL A 1 85 ? -18.108 -3.242 0.041 1.00 95.44 85 VAL A CA 1
ATOM 622 C C . VAL A 1 85 ? -17.469 -2.873 -1.298 1.00 95.44 85 VAL A C 1
ATOM 624 O O . VAL A 1 85 ? -17.686 -3.569 -2.284 1.00 95.44 85 VAL A O 1
ATOM 627 N N . TYR A 1 86 ? -16.629 -1.834 -1.330 1.00 93.69 86 TYR A N 1
ATOM 628 C CA . TYR A 1 86 ? -15.863 -1.473 -2.526 1.00 93.69 86 TYR A CA 1
ATOM 629 C C . TYR A 1 86 ? -15.003 -2.643 -3.032 1.00 93.69 86 TYR A C 1
ATOM 631 O O . TYR A 1 86 ? -15.067 -2.979 -4.211 1.00 93.69 86 TYR A O 1
ATOM 639 N N . CYS A 1 87 ? -14.249 -3.308 -2.149 1.00 93.25 87 CYS A N 1
ATOM 640 C CA . CYS A 1 87 ? -13.432 -4.463 -2.527 1.00 93.25 87 CYS A CA 1
ATOM 641 C C . CYS A 1 87 ? -14.270 -5.650 -3.017 1.00 93.25 87 CYS A C 1
ATOM 643 O O . CYS A 1 87 ? -13.856 -6.324 -3.954 1.00 93.25 87 CYS A O 1
ATOM 645 N N . TRP A 1 88 ? -15.427 -5.904 -2.402 1.00 96.06 88 TRP A N 1
ATOM 646 C CA . TRP A 1 88 ? -16.346 -6.961 -2.830 1.00 96.06 88 TRP A CA 1
ATOM 647 C C . TRP A 1 88 ? -16.892 -6.705 -4.230 1.00 96.06 88 TRP A C 1
ATOM 649 O O . TRP A 1 88 ? -16.860 -7.606 -5.060 1.00 96.06 88 TRP A O 1
ATOM 659 N N . LEU A 1 89 ? -17.338 -5.478 -4.511 1.00 97.25 89 LEU A N 1
ATOM 660 C CA . LEU A 1 89 ? -17.822 -5.105 -5.839 1.00 97.25 89 LEU A CA 1
ATOM 661 C C . LEU A 1 89 ? -16.714 -5.229 -6.885 1.00 97.25 89 LEU A C 1
ATOM 663 O O . LEU A 1 89 ? -16.914 -5.876 -7.906 1.00 97.25 89 LEU A O 1
ATOM 667 N N . LEU A 1 90 ? -15.533 -4.666 -6.613 1.00 95.81 90 LEU A N 1
ATOM 668 C CA . LEU A 1 90 ? -14.410 -4.721 -7.549 1.00 95.81 90 LEU A CA 1
ATOM 669 C C . LEU A 1 90 ? -13.948 -6.164 -7.800 1.00 95.81 90 LEU A C 1
ATOM 671 O O . LEU A 1 90 ? -13.684 -6.532 -8.939 1.00 95.81 90 LEU A O 1
ATOM 675 N N . GLY A 1 91 ? -13.904 -6.982 -6.744 1.00 95.25 91 GLY A N 1
ATOM 676 C CA . GLY A 1 91 ? -13.561 -8.400 -6.822 1.00 95.25 91 GLY A CA 1
ATOM 677 C C . GLY A 1 91 ? -14.593 -9.219 -7.600 1.00 95.25 91 GLY A C 1
ATOM 678 O O . GLY A 1 91 ? -14.220 -10.043 -8.432 1.00 95.25 91 GLY A O 1
ATOM 679 N N . ALA A 1 92 ? -15.886 -8.965 -7.383 1.00 96.75 92 ALA A N 1
ATOM 680 C CA . ALA A 1 92 ? -16.958 -9.606 -8.139 1.00 96.75 92 ALA A CA 1
ATOM 681 C C . ALA A 1 92 ? -16.887 -9.231 -9.624 1.00 96.75 92 ALA A C 1
ATOM 683 O O . ALA A 1 92 ? -16.962 -10.110 -10.477 1.00 96.75 92 ALA A O 1
ATOM 684 N N . VAL A 1 93 ? -16.662 -7.949 -9.937 1.00 96.56 93 VAL A N 1
ATOM 685 C CA . VAL A 1 93 ? -16.474 -7.484 -11.319 1.00 96.56 93 VAL A CA 1
ATOM 686 C C . VAL A 1 93 ? -15.258 -8.148 -11.960 1.00 96.56 93 VAL A C 1
ATOM 688 O O . VAL A 1 93 ? -15.378 -8.649 -13.073 1.00 96.56 93 VAL A O 1
ATOM 691 N N . SER A 1 94 ? -14.113 -8.219 -11.270 1.00 94.62 94 SER A N 1
ATOM 692 C CA . SER A 1 94 ? -12.928 -8.893 -11.818 1.00 94.62 94 SER A CA 1
ATOM 693 C C . SER A 1 94 ? -13.157 -10.387 -12.040 1.00 94.62 94 SER A C 1
ATOM 695 O O . SER A 1 94 ? -12.704 -10.924 -13.044 1.00 94.62 94 SER A O 1
ATOM 697 N N . LEU A 1 95 ? -13.890 -11.051 -11.138 1.00 94.62 95 LEU A N 1
ATOM 698 C CA . LEU A 1 95 ? -14.217 -12.470 -11.265 1.00 94.62 95 LEU A CA 1
ATOM 699 C C . LEU A 1 95 ? -15.133 -12.714 -12.471 1.00 94.62 95 LEU A C 1
ATOM 701 O O . LEU A 1 95 ? -14.876 -13.607 -13.269 1.00 94.62 95 LEU A O 1
ATOM 705 N N . VAL A 1 96 ? -16.176 -11.895 -12.627 1.00 95.38 96 VAL A N 1
ATOM 706 C CA . VAL A 1 96 ? -17.090 -11.966 -13.775 1.00 95.38 96 VAL A CA 1
ATOM 707 C C . VAL A 1 96 ? -16.344 -11.691 -15.077 1.00 95.38 96 VAL A C 1
ATOM 709 O O . VAL A 1 96 ? -16.522 -12.429 -16.039 1.00 95.38 96 VAL A O 1
ATOM 712 N N . LEU A 1 97 ? -15.479 -10.673 -15.106 1.00 94.00 97 LEU A N 1
ATOM 713 C CA . LEU A 1 97 ? -14.674 -10.354 -16.284 1.00 94.00 97 LEU A CA 1
ATOM 714 C C . LEU A 1 97 ? -13.755 -11.520 -16.667 1.00 94.00 97 LEU A C 1
ATOM 716 O O . LEU A 1 97 ? -13.701 -11.886 -17.835 1.00 94.00 97 LEU A O 1
ATOM 720 N N . MET A 1 98 ? -13.094 -12.137 -15.686 1.00 93.19 98 MET A N 1
ATOM 721 C CA . MET A 1 98 ? -12.229 -13.300 -15.899 1.00 93.19 98 MET A CA 1
ATOM 722 C C . MET A 1 98 ? -13.004 -14.524 -16.410 1.00 93.19 98 MET A C 1
ATOM 724 O O . MET A 1 98 ? -12.490 -15.275 -17.228 1.00 93.19 98 MET A O 1
ATOM 728 N N . LEU A 1 99 ? -14.250 -14.723 -15.967 1.00 92.94 99 LEU A N 1
ATOM 729 C CA . LEU A 1 99 ? -15.110 -15.802 -16.469 1.00 92.94 99 LEU A CA 1
ATOM 730 C C . LEU A 1 99 ? -15.655 -15.530 -17.882 1.00 92.94 99 LEU A C 1
ATOM 732 O O . LEU A 1 99 ? -15.951 -16.476 -18.606 1.00 92.94 99 LEU A O 1
ATOM 736 N N . LEU A 1 100 ? -15.809 -14.258 -18.265 1.00 91.81 100 LEU A N 1
ATOM 737 C CA . LEU A 1 100 ? -16.299 -13.845 -19.586 1.00 91.81 100 LEU A CA 1
ATOM 738 C C . LEU A 1 100 ? -15.192 -13.766 -20.649 1.00 91.81 100 LEU A C 1
ATOM 740 O O . LEU A 1 100 ? -15.492 -13.957 -21.825 1.00 91.81 100 LEU A O 1
ATOM 744 N N . LEU A 1 101 ? -13.942 -13.494 -20.257 1.00 85.56 101 LEU A N 1
ATOM 745 C CA . LEU A 1 101 ? -12.759 -13.507 -21.129 1.00 85.56 101 LEU A CA 1
ATOM 746 C C . LEU A 1 101 ? -11.778 -14.620 -20.709 1.00 85.56 101 LEU A C 1
ATOM 748 O O . LEU A 1 101 ? -10.741 -14.319 -20.120 1.00 85.56 101 LEU A O 1
ATOM 752 N N . PRO A 1 102 ? -12.088 -15.898 -20.993 1.00 74.88 102 PRO A N 1
ATOM 753 C CA . PRO A 1 102 ? -11.242 -17.025 -20.598 1.00 74.88 102 PRO A CA 1
ATOM 754 C C . PRO A 1 102 ? -9.860 -17.085 -21.284 1.00 74.88 102 PRO A C 1
ATOM 756 O O . PRO A 1 102 ? -8.999 -17.801 -20.782 1.00 74.88 102 PRO A O 1
ATOM 759 N N . ASP A 1 103 ? -9.626 -16.337 -22.373 1.00 63.53 103 ASP A N 1
ATOM 760 C CA . ASP A 1 103 ? -8.443 -16.483 -23.247 1.00 63.53 103 ASP A CA 1
ATOM 761 C C . ASP A 1 103 ? -7.535 -15.230 -23.356 1.00 63.53 103 ASP A C 1
ATOM 763 O O . ASP A 1 103 ? -6.822 -15.079 -24.350 1.00 63.53 103 ASP A O 1
ATOM 767 N N . ALA A 1 104 ? -7.567 -14.307 -22.384 1.00 54.34 104 ALA A N 1
ATOM 768 C CA . ALA A 1 104 ? -6.681 -13.128 -22.351 1.00 54.34 104 ALA A CA 1
ATOM 769 C C . ALA A 1 104 ? -5.455 -13.316 -21.442 1.00 54.34 104 ALA A C 1
ATOM 771 O O . ALA A 1 104 ? -5.617 -13.871 -20.331 1.00 54.34 104 ALA A O 1
#

pLDDT: mean 90.36, std 8.76, range [54.34, 98.0]

Radius of gyration: 17.16 Å; chains: 1; bounding box: 34×26×44 Å